Protein AF-A0AAN1M2Q8-F1 (afdb_monomer_lite)

Radius of gyration: 20.22 Å; chains: 1; bounding box: 36×39×53 Å

Structure (mmCIF, N/CA/C/O backbone):
data_AF-A0AAN1M2Q8-F1
#
_entry.id   AF-A0AAN1M2Q8-F1
#
loop_
_atom_site.group_PDB
_atom_site.id
_atom_site.type_symbol
_atom_site.label_atom_id
_atom_site.label_alt_id
_atom_site.label_comp_id
_atom_site.label_asym_id
_atom_site.label_entity_id
_atom_site.label_seq_id
_atom_site.pdbx_PDB_ins_code
_atom_site.Cartn_x
_atom_site.Cartn_y
_atom_site.Cartn_z
_atom_site.occupancy
_atom_site.B_iso_or_equiv
_atom_site.auth_seq_id
_atom_site.auth_comp_id
_atom_site.auth_asym_id
_atom_site.auth_atom_id
_atom_site.pdbx_PDB_model_num
ATOM 1 N N . MET A 1 1 ? 2.501 11.506 5.330 1.00 43.34 1 MET A N 1
ATOM 2 C CA . MET A 1 1 ? 1.040 11.665 5.146 1.00 43.34 1 MET A CA 1
ATOM 3 C C . MET A 1 1 ? 0.440 12.041 6.488 1.00 43.34 1 MET A C 1
ATOM 5 O O . MET A 1 1 ? 0.741 11.361 7.453 1.00 43.34 1 MET A O 1
ATOM 9 N N . ILE A 1 2 ? -0.385 13.086 6.556 1.00 47.72 2 ILE A N 1
ATOM 10 C CA . ILE A 1 2 ? -0.948 13.611 7.818 1.00 47.72 2 ILE A CA 1
ATOM 11 C C . ILE A 1 2 ? -2.004 12.663 8.433 1.00 47.72 2 ILE A C 1
ATOM 13 O O . ILE A 1 2 ? -2.192 12.658 9.643 1.00 47.72 2 ILE A O 1
ATOM 17 N N . ALA A 1 3 ? -2.661 11.817 7.630 1.00 55.00 3 ALA A N 1
ATOM 18 C CA . ALA A 1 3 ? -3.744 10.943 8.097 1.00 55.00 3 ALA A CA 1
ATOM 19 C C . ALA A 1 3 ? -3.296 9.841 9.085 1.00 55.00 3 ALA A C 1
ATOM 21 O O . ALA A 1 3 ? -4.003 9.579 10.060 1.00 55.00 3 ALA A O 1
ATOM 22 N N . PHE A 1 4 ? -2.119 9.232 8.882 1.00 61.66 4 PHE A N 1
ATOM 23 C CA . PHE A 1 4 ? -1.638 8.122 9.720 1.00 61.66 4 PHE A CA 1
ATOM 24 C C . PHE A 1 4 ? -1.449 8.543 11.186 1.00 61.66 4 PHE A C 1
ATOM 26 O O . PHE A 1 4 ? -1.946 7.867 12.090 1.00 61.66 4 PHE A O 1
ATOM 33 N N . ASP A 1 5 ? -0.826 9.701 11.424 1.00 71.12 5 ASP A N 1
ATOM 34 C CA . ASP A 1 5 ? -0.532 10.184 12.780 1.00 71.12 5 ASP A CA 1
ATOM 35 C C . ASP A 1 5 ? -1.793 10.608 13.545 1.00 71.12 5 ASP A C 1
ATOM 37 O O . ASP A 1 5 ? -1.876 10.429 14.758 1.00 71.12 5 ASP A O 1
ATOM 41 N N . GLN A 1 6 ? -2.805 11.124 12.841 1.00 82.00 6 GLN A N 1
ATOM 42 C CA . GLN A 1 6 ? -4.056 11.587 13.456 1.00 82.00 6 GLN A CA 1
ATOM 43 C C . GLN A 1 6 ? -5.042 10.453 13.760 1.00 82.00 6 GLN A C 1
ATOM 45 O O . GLN A 1 6 ? -5.951 10.623 14.572 1.00 82.00 6 GLN A O 1
ATOM 50 N N . THR A 1 7 ? -4.861 9.275 13.159 1.00 88.00 7 THR A N 1
ATOM 51 C CA . THR A 1 7 ? -5.780 8.146 13.376 1.00 88.00 7 THR A CA 1
ATOM 52 C C . THR A 1 7 ? -5.701 7.636 14.813 1.00 88.00 7 THR A C 1
ATOM 54 O O . THR A 1 7 ? -6.723 7.355 15.432 1.00 88.00 7 THR A O 1
ATOM 57 N N . LYS A 1 8 ? -4.493 7.585 15.387 1.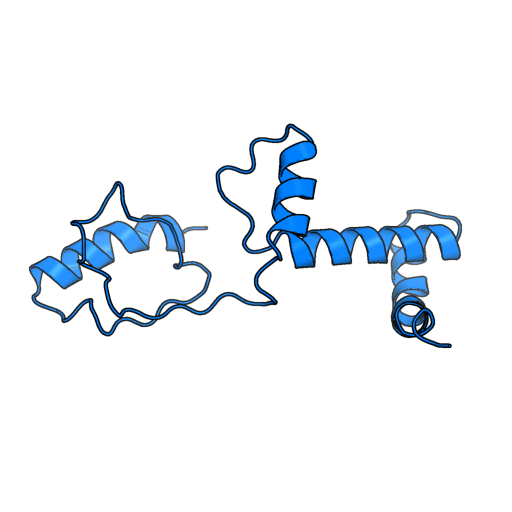00 87.81 8 LYS A N 1
ATOM 58 C CA . LYS A 1 8 ? -4.265 7.108 16.758 1.00 87.81 8 LYS A CA 1
ATOM 59 C C . LYS A 1 8 ? -5.042 7.915 17.816 1.00 87.81 8 LYS A C 1
ATOM 61 O O . LYS A 1 8 ? -5.806 7.302 18.565 1.00 87.81 8 LYS A O 1
ATOM 66 N N . PRO A 1 9 ? -4.898 9.256 17.915 1.00 90.38 9 PRO A N 1
ATOM 67 C CA . PRO A 1 9 ? -5.646 10.036 18.900 1.00 90.38 9 PRO A CA 1
ATOM 68 C C . PRO A 1 9 ? -7.158 9.995 18.651 1.00 90.38 9 PRO A C 1
ATOM 70 O O . PRO A 1 9 ? -7.922 9.985 19.614 1.00 90.38 9 PRO A O 1
ATOM 73 N N . LEU A 1 10 ? -7.600 9.898 17.392 1.00 91.12 10 LEU A N 1
ATOM 74 C CA . LEU A 1 10 ? -9.020 9.778 17.064 1.00 91.12 10 LEU A CA 1
ATOM 75 C C . LEU A 1 10 ? -9.625 8.466 17.585 1.00 91.12 10 LEU A C 1
ATOM 77 O O . LEU A 1 10 ? -10.691 8.489 18.194 1.00 91.12 10 LEU A O 1
ATOM 81 N N . LEU A 1 11 ? -8.935 7.335 17.409 1.00 92.56 11 LEU A N 1
ATOM 82 C CA . LEU A 1 11 ? -9.401 6.037 17.912 1.00 92.56 11 LEU A CA 1
ATOM 83 C C . LEU A 1 11 ? -9.478 6.010 19.442 1.00 92.56 11 LEU A C 1
ATOM 85 O O . LEU A 1 11 ? -10.444 5.486 19.996 1.00 92.56 11 LEU A O 1
ATOM 89 N N . LYS A 1 12 ? -8.514 6.638 20.126 1.00 91.44 12 LYS A N 1
ATOM 90 C CA . LYS A 1 12 ? -8.556 6.807 21.588 1.00 91.44 12 LYS A CA 1
ATOM 91 C C . LYS A 1 12 ? -9.750 7.664 22.016 1.00 91.44 12 LYS A C 1
ATOM 93 O O . LYS A 1 12 ? -10.467 7.285 22.938 1.00 91.44 12 LYS A O 1
ATOM 98 N N . ALA A 1 13 ? -10.016 8.766 21.313 1.00 93.69 13 ALA A N 1
ATOM 99 C CA . ALA A 1 13 ? -11.171 9.620 21.585 1.00 93.69 13 ALA A CA 1
ATOM 100 C C . ALA A 1 13 ? -12.506 8.893 21.354 1.00 93.69 13 ALA A C 1
ATOM 102 O O . ALA A 1 13 ? -13.415 9.019 22.170 1.00 93.69 13 ALA A O 1
ATOM 103 N N . PHE A 1 14 ? -12.620 8.092 20.290 1.00 94.31 14 PHE A N 1
ATOM 104 C CA . PHE A 1 14 ? -13.797 7.257 20.034 1.00 94.31 14 PHE A CA 1
ATOM 105 C C . PHE A 1 14 ? -14.036 6.244 21.151 1.00 94.31 14 PHE A C 1
ATOM 107 O O . PHE A 1 14 ? -15.158 6.151 21.649 1.00 94.31 14 PHE A O 1
ATOM 114 N N . ALA A 1 15 ? -12.984 5.554 21.595 1.00 91.69 15 ALA A N 1
ATOM 115 C CA . ALA A 1 15 ? -13.072 4.628 22.717 1.00 91.69 15 ALA A CA 1
ATOM 116 C C . ALA A 1 15 ? -13.521 5.340 24.007 1.00 91.69 15 ALA A C 1
ATOM 118 O O . ALA A 1 15 ? -14.455 4.891 24.667 1.00 91.69 15 ALA A O 1
ATOM 119 N N . SER A 1 16 ? -12.924 6.494 24.334 1.00 93.56 16 SER A N 1
ATOM 120 C CA . SER A 1 16 ? -13.311 7.296 25.507 1.00 93.56 16 SER A CA 1
ATOM 121 C C . SER A 1 16 ? -14.740 7.842 25.427 1.00 93.56 16 SER A C 1
ATOM 123 O O . SER A 1 16 ? -15.394 7.996 26.455 1.00 93.56 16 SER A O 1
ATOM 125 N N . ALA A 1 17 ? -15.238 8.121 24.221 1.00 95.38 17 ALA A N 1
ATOM 126 C CA . ALA A 1 17 ? -16.604 8.578 23.983 1.00 95.38 17 ALA A CA 1
ATOM 127 C C . ALA A 1 17 ? -17.640 7.436 23.947 1.00 95.38 17 ALA A C 1
ATOM 129 O O . ALA A 1 17 ? -18.826 7.702 23.764 1.00 95.38 17 ALA A O 1
ATOM 130 N N . GLY A 1 18 ? -17.218 6.174 24.104 1.00 92.19 18 GLY A N 1
ATOM 131 C CA . GLY A 1 18 ? -18.109 5.011 24.069 1.00 92.19 18 GLY A CA 1
ATOM 132 C C . GLY A 1 18 ? -18.619 4.647 22.670 1.00 92.19 18 GLY A C 1
ATOM 133 O O . GLY A 1 18 ? -19.639 3.971 22.546 1.00 92.19 18 GLY A O 1
ATOM 134 N N . VAL A 1 19 ? -17.937 5.095 21.612 1.00 95.06 19 VAL A N 1
ATOM 135 C CA . VAL A 1 19 ? -18.237 4.673 20.238 1.00 95.06 19 VAL A CA 1
ATOM 136 C C . VAL A 1 19 ? -17.904 3.189 20.089 1.00 95.06 19 VAL A C 1
ATOM 138 O O . VAL A 1 19 ? -16.853 2.733 20.533 1.00 95.06 19 VAL A O 1
ATOM 141 N N . ASP A 1 20 ? -18.779 2.436 19.421 1.00 93.94 20 ASP A N 1
ATOM 142 C CA . ASP A 1 20 ? -18.535 1.032 19.079 1.00 93.94 20 ASP A CA 1
ATOM 143 C C . ASP A 1 20 ? -17.430 0.920 18.013 1.00 93.94 20 ASP A C 1
ATOM 145 O O . ASP A 1 20 ? -17.677 0.924 16.802 1.00 93.94 20 ASP A O 1
ATOM 149 N N . THR A 1 21 ? -16.184 0.823 18.475 1.00 94.12 21 THR A N 1
ATOM 150 C CA . THR A 1 21 ? -14.990 0.719 17.629 1.00 94.12 21 THR A CA 1
ATOM 151 C C . THR A 1 21 ? -14.897 -0.606 16.871 1.00 94.12 21 THR A C 1
ATOM 153 O O . THR A 1 21 ? -13.997 -0.765 16.052 1.00 94.12 21 THR A O 1
ATOM 156 N N . LYS A 1 22 ? -15.823 -1.553 17.077 1.00 92.69 22 LYS A N 1
ATOM 157 C CA . LYS A 1 22 ? -15.888 -2.817 16.325 1.00 92.69 22 LYS A CA 1
ATOM 158 C C . LYS A 1 22 ? -16.596 -2.681 14.975 1.00 92.69 22 LYS A C 1
ATOM 160 O O . LYS A 1 22 ? -16.616 -3.625 14.190 1.00 92.69 22 LYS A O 1
ATOM 165 N N . LYS A 1 23 ? -17.188 -1.515 14.693 1.00 93.75 23 LYS A N 1
ATOM 166 C CA . LYS A 1 23 ? -17.950 -1.229 13.463 1.00 93.75 23 LYS A CA 1
ATOM 167 C C . LYS A 1 23 ? -17.337 -0.117 12.611 1.00 93.75 23 LYS A C 1
ATOM 169 O O . LYS A 1 23 ? -18.034 0.478 11.789 1.00 93.75 23 LYS A O 1
ATOM 174 N N . LEU A 1 24 ? -16.055 0.189 12.806 1.00 94.56 24 LEU A N 1
ATOM 175 C CA . LEU A 1 24 ? -15.384 1.221 12.022 1.00 94.56 24 LEU A CA 1
ATOM 176 C C . LEU A 1 24 ? -15.014 0.696 10.633 1.00 94.56 24 LEU A C 1
ATOM 178 O O . LEU A 1 24 ? -14.721 -0.488 10.447 1.00 94.56 24 LEU A O 1
ATOM 182 N N . TYR A 1 25 ? -15.014 1.617 9.672 1.00 93.12 25 TYR A N 1
ATOM 183 C CA . TYR A 1 25 ? -14.544 1.392 8.312 1.00 93.12 25 TYR A CA 1
ATOM 184 C C . TYR A 1 25 ? -13.356 2.310 8.038 1.00 93.12 25 TYR A C 1
ATOM 186 O O . TYR A 1 25 ? -13.467 3.530 8.147 1.00 93.12 25 TYR A O 1
ATOM 194 N N . PHE A 1 26 ? -12.230 1.709 7.677 1.00 91.69 26 PHE A N 1
ATOM 195 C CA . PHE A 1 26 ? -10.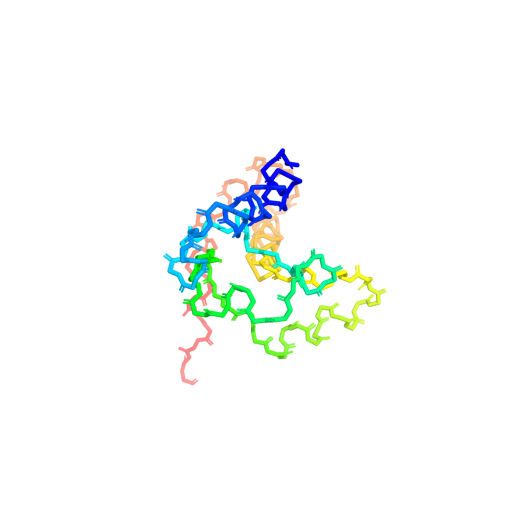983 2.385 7.360 1.00 91.69 26 PHE A CA 1
ATOM 196 C C . PHE A 1 26 ? -10.746 2.414 5.849 1.00 91.69 26 PHE A C 1
ATOM 198 O O . PHE A 1 26 ? -11.048 1.458 5.126 1.00 91.69 26 PHE A O 1
ATOM 205 N N . VAL A 1 27 ? -10.156 3.508 5.380 1.00 89.31 27 VAL A N 1
ATOM 206 C CA . VAL A 1 27 ? -9.478 3.528 4.080 1.00 89.31 27 VAL A CA 1
ATOM 207 C C . VAL A 1 27 ? -8.036 3.043 4.253 1.00 89.31 27 VAL A C 1
ATOM 209 O O . VAL A 1 27 ? -7.533 2.972 5.376 1.00 89.31 27 VAL A O 1
ATOM 212 N N . ASP A 1 28 ? -7.379 2.699 3.153 1.00 85.38 28 ASP A N 1
ATOM 213 C CA . ASP A 1 28 ? -6.017 2.143 3.112 1.00 85.38 28 ASP A CA 1
ATOM 214 C C . ASP A 1 28 ? -4.978 2.978 3.879 1.00 85.38 28 ASP A C 1
ATOM 216 O O . ASP A 1 28 ? -4.135 2.447 4.602 1.00 85.38 28 ASP A O 1
ATOM 220 N N . GLY A 1 29 ? -5.092 4.304 3.815 1.00 82.25 29 GLY A N 1
ATOM 221 C CA . GLY A 1 29 ? -4.265 5.250 4.563 1.00 82.25 29 GLY A CA 1
ATOM 222 C C . GLY A 1 29 ? -4.450 5.210 6.085 1.00 82.25 29 GLY A C 1
ATOM 223 O O . GLY A 1 29 ? -3.759 5.932 6.799 1.00 82.25 29 GLY A O 1
ATOM 224 N N . ASN A 1 30 ? -5.385 4.407 6.593 1.00 86.94 30 ASN A N 1
ATOM 225 C CA . ASN A 1 30 ? -5.660 4.218 8.016 1.00 86.94 30 ASN A CA 1
ATOM 226 C C . ASN A 1 30 ? -5.579 2.741 8.434 1.00 86.94 30 ASN A C 1
ATOM 228 O O . ASN A 1 30 ? -5.779 2.423 9.603 1.00 86.94 30 ASN A O 1
ATOM 232 N N . THR A 1 31 ? -5.295 1.822 7.507 1.00 85.75 31 THR A N 1
ATOM 233 C CA . THR A 1 31 ? -5.023 0.423 7.846 1.00 85.75 31 THR A CA 1
ATOM 234 C C . THR A 1 31 ? -3.550 0.291 8.214 1.00 85.75 31 THR A C 1
ATOM 236 O O . THR A 1 31 ? -2.682 0.177 7.353 1.00 85.75 31 THR A O 1
ATOM 239 N N . SER A 1 32 ? -3.256 0.370 9.508 1.00 83.44 32 SER A N 1
ATOM 240 C CA . SER A 1 32 ? -1.918 0.173 10.072 1.00 83.44 32 SER A CA 1
ATOM 241 C C . SER A 1 32 ? -1.949 -0.835 11.204 1.00 83.44 32 SER A C 1
ATOM 243 O O . SER A 1 32 ? -3.005 -1.130 11.763 1.00 83.44 32 SER A O 1
ATOM 245 N N . ASP A 1 33 ? -0.769 -1.324 11.567 1.00 84.06 33 ASP A N 1
ATOM 246 C CA . ASP A 1 33 ? -0.606 -2.032 12.825 1.00 84.06 33 ASP A CA 1
ATOM 247 C C . ASP A 1 33 ? -0.695 -1.037 13.995 1.00 84.06 33 ASP A C 1
ATOM 249 O O . ASP A 1 33 ? 0.132 -0.134 14.138 1.00 84.06 33 ASP A O 1
ATOM 253 N N . TYR A 1 34 ? -1.738 -1.193 14.810 1.00 87.50 34 TYR A N 1
ATOM 254 C CA . TYR A 1 34 ? -1.981 -0.405 16.019 1.00 87.50 34 TYR A CA 1
ATOM 255 C C . TYR A 1 34 ? -1.745 -1.203 17.309 1.00 87.50 34 TYR A C 1
ATOM 257 O O . TYR A 1 34 ? -2.040 -0.700 18.394 1.00 87.50 34 TYR A O 1
ATOM 265 N N . SER A 1 35 ? -1.235 -2.434 17.215 1.00 86.06 35 SER A N 1
ATOM 266 C CA . SER A 1 35 ? -1.104 -3.357 18.351 1.00 86.06 35 SER A CA 1
ATOM 267 C C . SER A 1 35 ? -0.227 -2.824 19.489 1.00 86.06 35 SER A C 1
ATOM 269 O O . SER A 1 35 ? -0.462 -3.157 20.646 1.00 86.06 35 SER A O 1
ATOM 271 N N . SER A 1 36 ? 0.743 -1.954 19.191 1.00 87.06 36 SER A N 1
ATOM 272 C CA . SER A 1 36 ? 1.597 -1.312 20.198 1.00 87.06 36 SER A CA 1
ATOM 273 C C . SER A 1 36 ? 0.990 -0.055 20.837 1.00 87.06 36 SER A C 1
ATOM 275 O O . SER A 1 36 ? 1.608 0.536 21.717 1.00 87.06 36 SER A O 1
ATOM 277 N N . GLU A 1 37 ? -0.171 0.408 20.368 1.00 87.00 37 GLU A N 1
ATOM 278 C CA . GLU A 1 37 ? -0.715 1.744 20.675 1.00 87.00 37 GLU A CA 1
ATOM 279 C C . GLU A 1 37 ? -2.125 1.722 21.272 1.00 87.00 37 GLU A C 1
ATOM 281 O O . GLU A 1 37 ? -2.546 2.707 21.893 1.00 87.00 37 GLU A O 1
ATOM 286 N N . LEU A 1 38 ? -2.868 0.641 21.025 1.00 89.62 38 LEU A N 1
ATOM 287 C CA . LEU A 1 38 ? -4.269 0.460 21.387 1.00 89.62 38 LEU A CA 1
ATOM 288 C C . LEU A 1 38 ? -4.451 -0.835 22.176 1.00 89.62 38 LEU A C 1
ATOM 290 O O . LEU A 1 38 ? -3.728 -1.808 21.964 1.00 89.62 38 LEU A O 1
ATOM 294 N N . ASP A 1 39 ? -5.461 -0.856 23.043 1.00 91.12 39 ASP A N 1
ATOM 295 C CA . ASP A 1 39 ? -5.800 -2.046 23.817 1.00 91.12 39 ASP A CA 1
ATOM 296 C C . ASP A 1 39 ? -6.168 -3.225 22.903 1.00 91.12 39 ASP A C 1
ATOM 298 O O . ASP A 1 39 ? -6.837 -3.073 21.871 1.00 91.12 39 ASP A O 1
ATOM 302 N N . ALA A 1 40 ? -5.751 -4.427 23.303 1.00 91.94 40 ALA A N 1
ATOM 303 C CA . ALA A 1 40 ? -6.044 -5.648 22.566 1.00 91.94 40 ALA A CA 1
ATOM 304 C C . ALA A 1 40 ? -7.562 -5.828 22.387 1.00 91.94 40 ALA A C 1
ATOM 306 O O . ALA A 1 40 ? -8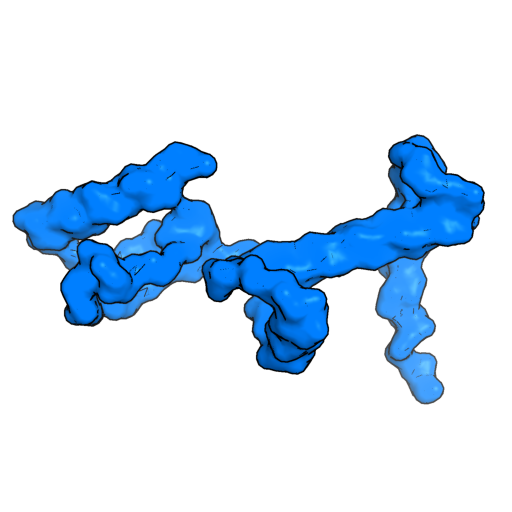.340 -5.727 23.333 1.00 91.94 40 ALA A O 1
ATOM 307 N N . GLY A 1 41 ? -7.987 -6.100 21.152 1.00 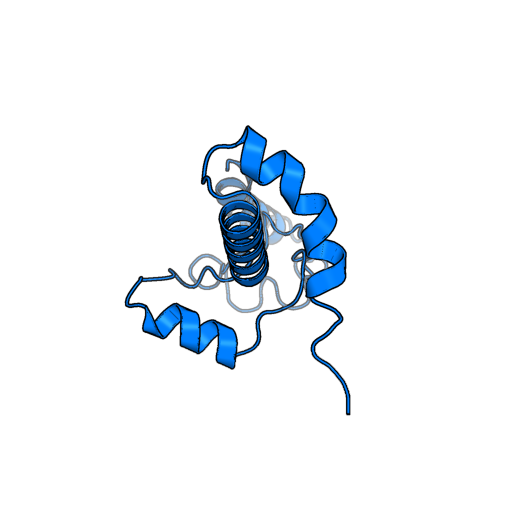91.06 41 GLY A N 1
ATOM 308 C CA . GLY A 1 41 ? -9.399 -6.291 20.810 1.00 91.06 41 GLY A CA 1
ATOM 309 C C . GLY A 1 41 ? -10.204 -5.003 20.598 1.00 91.06 41 GLY A C 1
ATOM 310 O O . GLY A 1 41 ? -11.355 -5.095 20.169 1.00 91.06 41 GLY A O 1
ATOM 311 N N . LEU A 1 42 ? -9.625 -3.811 20.806 1.00 93.00 42 LEU A N 1
ATOM 312 C CA . LEU A 1 42 ? -10.336 -2.538 20.616 1.00 93.00 42 LEU A CA 1
ATOM 313 C C . LEU A 1 42 ? -10.893 -2.382 19.192 1.00 93.00 42 LEU A C 1
ATOM 315 O O . LEU A 1 42 ? -12.006 -1.898 19.008 1.00 93.00 42 LEU A O 1
ATOM 319 N N . LEU A 1 43 ? -10.136 -2.808 18.179 1.00 93.69 43 LEU A N 1
ATOM 320 C CA . LEU A 1 43 ? -10.531 -2.717 16.767 1.00 93.69 43 LEU A CA 1
ATOM 321 C C . LEU A 1 43 ? -11.081 -4.032 16.199 1.00 93.69 43 LEU A C 1
ATOM 323 O O . LEU A 1 43 ? -11.304 -4.136 14.994 1.00 93.69 43 LEU A O 1
ATOM 327 N N . GLU A 1 44 ? -11.287 -5.051 17.033 1.00 94.06 44 GLU A N 1
ATOM 328 C CA . GLU A 1 44 ? -11.791 -6.346 16.578 1.00 94.06 44 GLU A CA 1
ATOM 329 C C . GLU A 1 44 ? -13.141 -6.182 15.863 1.00 94.06 44 GLU A C 1
ATOM 331 O O . GLU A 1 44 ? -14.078 -5.618 16.415 1.00 94.06 44 GLU A O 1
ATOM 336 N N . GLY A 1 45 ? -13.250 -6.678 14.629 1.00 93.44 45 GLY A N 1
ATOM 337 C CA . GLY A 1 45 ? -14.468 -6.567 13.816 1.00 93.44 45 GLY A CA 1
ATOM 338 C C . GLY A 1 45 ? -14.497 -5.367 12.867 1.00 93.44 45 GLY A C 1
ATOM 339 O O . GLY A 1 45 ? -15.207 -5.436 11.858 1.00 93.44 45 GLY A O 1
ATOM 340 N N . SER A 1 46 ? -13.668 -4.344 13.106 1.00 94.81 46 SER A N 1
ATOM 341 C CA . SER A 1 46 ? -13.504 -3.237 12.163 1.00 94.81 46 SER A CA 1
ATOM 342 C C . SER A 1 46 ? -13.040 -3.723 10.796 1.00 94.81 46 SER A C 1
ATOM 344 O O . SER A 1 46 ? -12.365 -4.747 10.658 1.00 94.81 46 SER A O 1
ATOM 346 N N . LYS A 1 47 ? -13.415 -2.972 9.763 1.00 93.56 47 LYS A N 1
ATOM 347 C CA . LYS A 1 47 ? -13.114 -3.289 8.369 1.00 93.56 47 LYS A CA 1
ATOM 348 C C . LYS A 1 47 ? -12.231 -2.215 7.768 1.00 93.56 47 LYS A C 1
ATOM 350 O O . LYS A 1 47 ? -12.341 -1.045 8.109 1.00 93.56 47 LYS A O 1
ATOM 355 N N . GLY A 1 48 ? -11.369 -2.620 6.853 1.00 90.12 48 GLY A N 1
ATOM 356 C CA . GLY A 1 48 ? -10.521 -1.723 6.088 1.00 90.12 48 GLY A CA 1
ATOM 357 C C . GLY A 1 48 ? -10.521 -2.132 4.629 1.00 90.12 48 GLY A C 1
ATOM 358 O O . GLY A 1 48 ? -10.828 -3.279 4.299 1.00 90.12 48 GLY A O 1
ATOM 359 N N . THR A 1 49 ? -10.181 -1.190 3.765 1.00 89.19 49 THR A N 1
ATOM 360 C CA . THR A 1 49 ? -9.908 -1.463 2.355 1.00 89.19 49 THR A CA 1
ATOM 361 C C . THR A 1 49 ? -8.427 -1.256 2.101 1.00 89.19 49 THR A C 1
ATOM 363 O O . THR A 1 49 ? -7.851 -0.300 2.600 1.00 89.19 49 THR A O 1
ATOM 366 N N . ILE A 1 50 ? -7.815 -2.166 1.349 1.00 84.50 50 ILE A N 1
ATOM 367 C CA . ILE A 1 50 ? -6.462 -2.027 0.812 1.00 84.50 50 ILE A CA 1
ATOM 368 C C . ILE A 1 50 ? -6.607 -2.224 -0.698 1.00 84.50 50 ILE A C 1
ATOM 370 O O . ILE A 1 50 ? -7.253 -3.196 -1.106 1.00 84.50 50 ILE A O 1
ATOM 374 N N . PRO A 1 51 ? -6.114 -1.299 -1.537 1.00 82.56 51 PRO A N 1
ATOM 375 C CA . PRO A 1 51 ? -6.186 -1.464 -2.978 1.00 82.56 51 PRO A CA 1
ATOM 376 C C . PRO A 1 51 ? -5.292 -2.619 -3.425 1.00 82.56 51 PRO A C 1
ATOM 378 O O . PRO A 1 51 ? -4.230 -2.849 -2.856 1.00 82.56 51 PRO A O 1
ATOM 381 N N . GLY A 1 52 ? -5.707 -3.289 -4.497 1.00 79.50 52 GLY A N 1
ATOM 382 C CA . GLY A 1 52 ? -4.899 -4.326 -5.123 1.00 79.50 52 GLY A CA 1
ATOM 383 C C . GLY A 1 52 ? -5.144 -5.725 -4.575 1.00 79.50 52 GLY A C 1
ATOM 384 O O . GLY A 1 52 ? -6.188 -6.017 -3.988 1.00 79.50 52 GLY A O 1
ATOM 385 N N . VAL A 1 53 ? -4.204 -6.620 -4.864 1.00 78.56 53 VAL A N 1
ATOM 386 C CA . VAL A 1 53 ? -4.273 -8.020 -4.431 1.00 78.56 53 VAL A CA 1
ATOM 387 C C . VAL A 1 53 ? -3.428 -8.200 -3.182 1.00 78.56 53 VAL A C 1
ATOM 389 O O . VAL A 1 53 ? -2.324 -7.669 -3.099 1.00 78.56 53 VAL A O 1
ATOM 392 N N . ASN A 1 54 ? -3.904 -9.000 -2.225 1.00 80.62 54 ASN A N 1
ATOM 393 C CA . ASN A 1 54 ? -3.025 -9.410 -1.135 1.00 80.62 54 ASN A CA 1
ATOM 394 C C . ASN A 1 54 ? -1.834 -10.172 -1.735 1.00 80.62 54 ASN A C 1
ATOM 396 O O . ASN A 1 54 ? -2.054 -11.148 -2.465 1.00 80.62 54 ASN A O 1
ATOM 400 N N . PRO A 1 55 ? -0.590 -9.743 -1.461 1.00 82.19 55 PRO A N 1
ATOM 401 C CA . PRO A 1 55 ? 0.577 -10.429 -1.981 1.00 82.19 55 PRO A CA 1
ATOM 402 C C . PRO A 1 55 ? 0.607 -11.863 -1.453 1.00 82.19 55 PRO A C 1
ATOM 404 O O . PRO A 1 55 ? 0.281 -12.116 -0.294 1.00 82.19 55 PRO A O 1
ATOM 407 N N . SER A 1 56 ? 1.005 -12.809 -2.303 1.00 86.94 56 SER A N 1
ATOM 408 C CA . SER A 1 56 ? 1.213 -14.185 -1.857 1.00 86.94 56 SER A CA 1
ATOM 409 C C . SER A 1 56 ? 2.410 -14.270 -0.910 1.00 86.94 56 SER A C 1
ATOM 411 O O . SER A 1 56 ? 3.380 -13.522 -1.059 1.00 86.94 56 SER A O 1
ATOM 413 N N . ASP A 1 57 ? 2.391 -15.239 0.006 1.00 88.88 57 ASP A N 1
ATOM 414 C CA . ASP A 1 57 ? 3.514 -15.497 0.918 1.00 88.88 57 ASP A CA 1
ATOM 415 C C . ASP A 1 57 ? 4.834 -15.697 0.162 1.00 88.88 57 ASP A C 1
ATOM 417 O O . ASP A 1 57 ? 5.888 -15.241 0.597 1.00 88.88 57 ASP A O 1
ATOM 421 N N . ASP A 1 58 ? 4.789 -16.342 -1.006 1.00 91.88 58 ASP A N 1
ATOM 422 C CA . ASP A 1 58 ? 5.966 -16.546 -1.852 1.00 91.88 58 ASP A CA 1
ATOM 423 C C . ASP A 1 58 ? 6.519 -15.231 -2.411 1.00 91.88 58 ASP A C 1
ATOM 425 O O . ASP A 1 58 ? 7.736 -15.063 -2.524 1.00 91.88 58 ASP A O 1
ATOM 429 N N . PHE A 1 59 ? 5.651 -14.277 -2.756 1.00 89.50 59 PHE A N 1
ATOM 430 C CA . PHE A 1 59 ? 6.085 -12.949 -3.176 1.00 89.50 59 PHE A CA 1
ATOM 431 C C . PHE A 1 59 ? 6.700 -12.171 -2.008 1.00 89.50 59 PHE A C 1
ATOM 433 O O . PHE A 1 59 ? 7.773 -11.591 -2.173 1.00 89.50 59 PHE A O 1
ATOM 440 N N . VAL A 1 60 ? 6.077 -12.219 -0.826 1.00 87.88 60 VAL A N 1
ATOM 441 C CA . VAL A 1 60 ? 6.608 -11.580 0.389 1.00 87.88 60 VAL A CA 1
ATOM 442 C C . VAL A 1 60 ? 7.988 -12.140 0.737 1.00 87.88 60 VAL A C 1
ATOM 444 O O . VAL A 1 60 ? 8.938 -11.369 0.849 1.00 87.88 60 VAL A O 1
ATOM 447 N N . LYS A 1 61 ? 8.158 -13.468 0.755 1.00 90.25 61 LYS A N 1
ATOM 448 C CA . LYS A 1 61 ? 9.464 -14.114 0.986 1.00 90.25 61 LYS A CA 1
ATOM 449 C C . LYS A 1 61 ? 10.525 -13.676 -0.022 1.00 90.25 61 LYS A C 1
ATOM 451 O O . LYS A 1 61 ? 11.685 -13.470 0.333 1.00 90.25 61 LYS A O 1
ATOM 456 N N . ARG A 1 62 ? 10.153 -13.525 -1.298 1.00 90.81 62 ARG A N 1
ATOM 457 C CA . ARG A 1 62 ? 11.073 -13.016 -2.328 1.00 90.81 62 ARG A CA 1
ATOM 458 C C . ARG A 1 62 ? 11.482 -11.570 -2.055 1.00 90.81 62 ARG A C 1
ATOM 460 O O . ARG A 1 62 ? 12.654 -11.254 -2.245 1.00 90.81 62 ARG A O 1
ATOM 467 N N . LEU A 1 63 ? 10.571 -10.711 -1.600 1.00 88.00 63 LEU A N 1
ATOM 468 C CA . LEU A 1 63 ? 10.915 -9.342 -1.205 1.00 88.00 63 LEU A CA 1
ATOM 469 C C . LEU A 1 63 ? 11.852 -9.327 0.008 1.00 88.00 63 LEU A C 1
ATOM 471 O O . LEU A 1 63 ? 12.876 -8.648 -0.024 1.00 88.00 63 LEU A O 1
ATOM 475 N N . GLU A 1 64 ? 11.556 -10.117 1.037 1.00 88.56 64 GLU A N 1
ATOM 476 C CA . GLU A 1 64 ? 12.381 -10.232 2.248 1.00 88.56 64 GLU A CA 1
ATOM 477 C C . GLU A 1 64 ? 13.794 -10.751 1.940 1.00 88.56 64 GLU A C 1
ATOM 479 O O . GLU A 1 64 ? 14.776 -10.289 2.521 1.00 88.56 64 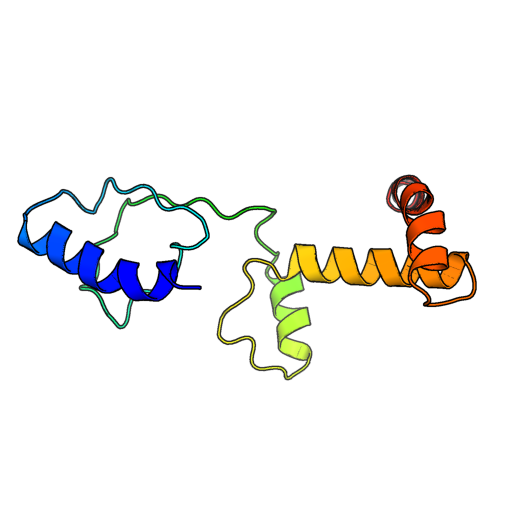GLU A O 1
ATOM 484 N N . SER A 1 65 ? 13.933 -11.645 0.952 1.00 90.62 65 SER A N 1
ATOM 485 C CA . SER A 1 65 ? 15.235 -12.179 0.525 1.00 90.62 65 SER A CA 1
ATOM 486 C C . SER A 1 65 ? 16.199 -11.137 -0.059 1.00 90.62 65 SER A C 1
ATOM 488 O O . SER A 1 65 ? 17.386 -11.421 -0.211 1.00 90.62 65 SER A O 1
ATOM 490 N N . THR A 1 66 ? 15.722 -9.926 -0.368 1.00 87.50 66 THR A N 1
ATOM 491 C CA . THR A 1 66 ? 16.578 -8.827 -0.847 1.00 87.50 66 THR A CA 1
ATOM 492 C C . THR A 1 66 ? 17.488 -8.254 0.244 1.00 87.50 66 THR A C 1
ATOM 494 O O . THR A 1 66 ? 18.420 -7.518 -0.073 1.00 87.50 66 THR A O 1
ATOM 497 N N . GLY A 1 67 ? 17.229 -8.575 1.519 1.00 83.75 67 GLY A N 1
ATOM 498 C CA . GLY A 1 67 ? 17.955 -8.029 2.670 1.00 83.75 67 GLY A CA 1
ATOM 499 C C . GLY A 1 67 ? 17.545 -6.602 3.048 1.00 83.75 67 GLY A C 1
ATOM 500 O O . GLY A 1 67 ? 18.139 -6.015 3.950 1.00 83.75 67 GLY A O 1
ATOM 501 N N . VAL A 1 68 ? 16.534 -6.038 2.379 1.00 84.88 68 VAL A N 1
ATOM 502 C CA . VAL A 1 68 ? 15.932 -4.755 2.749 1.00 84.88 68 VAL A CA 1
ATOM 503 C C . VAL A 1 68 ? 14.968 -4.972 3.912 1.00 84.88 68 VAL A C 1
ATOM 505 O O . VAL A 1 68 ? 14.082 -5.821 3.838 1.00 84.88 68 VAL A O 1
ATOM 508 N N . ASP A 1 69 ? 15.106 -4.171 4.968 1.00 84.31 69 ASP A N 1
ATOM 509 C CA . ASP A 1 69 ? 14.103 -4.102 6.030 1.00 84.31 69 ASP A CA 1
ATOM 510 C C . ASP A 1 69 ? 12.818 -3.469 5.480 1.00 84.31 69 ASP A C 1
ATOM 512 O O . ASP A 1 69 ? 12.741 -2.258 5.248 1.00 84.31 69 ASP A O 1
ATOM 516 N N . LEU A 1 70 ? 11.811 -4.311 5.256 1.00 79.00 70 LEU A N 1
ATOM 517 C CA . LEU A 1 70 ? 10.516 -3.900 4.726 1.00 79.00 70 LEU A CA 1
ATOM 518 C C . LEU A 1 70 ? 9.653 -3.186 5.772 1.00 79.00 70 LEU A C 1
ATOM 520 O O . LEU A 1 70 ? 8.603 -2.665 5.408 1.00 79.00 70 LEU A O 1
ATOM 524 N N . LYS A 1 71 ? 10.045 -3.158 7.057 1.00 76.00 71 LYS A N 1
ATOM 525 C CA . LYS A 1 71 ? 9.267 -2.559 8.158 1.00 76.00 71 LYS A CA 1
ATOM 526 C C . LYS A 1 71 ? 7.801 -3.007 8.160 1.00 76.00 71 LYS A C 1
ATOM 528 O O . LYS A 1 71 ? 6.900 -2.191 8.346 1.00 76.00 71 LYS A O 1
ATOM 533 N N . ASN A 1 72 ? 7.558 -4.284 7.857 1.00 66.06 72 ASN A N 1
ATOM 534 C CA . ASN A 1 72 ? 6.221 -4.868 7.680 1.00 66.06 72 ASN A CA 1
ATOM 535 C C . ASN A 1 72 ? 5.331 -4.128 6.657 1.00 66.06 72 ASN A C 1
ATOM 537 O O . ASN A 1 72 ? 4.107 -4.192 6.720 1.00 66.06 72 ASN A O 1
ATOM 541 N N . THR A 1 73 ? 5.936 -3.412 5.707 1.00 72.25 73 THR A N 1
ATOM 542 C CA . THR A 1 73 ? 5.239 -2.615 4.697 1.00 72.25 73 THR A CA 1
ATOM 543 C C . THR A 1 73 ? 5.273 -3.343 3.358 1.00 72.25 73 THR A C 1
ATOM 545 O O . THR A 1 73 ? 6.207 -3.204 2.572 1.00 72.25 73 THR A O 1
ATOM 548 N N . THR A 1 74 ? 4.228 -4.122 3.085 1.00 77.38 74 THR A N 1
ATOM 549 C CA . THR A 1 74 ? 4.051 -4.845 1.811 1.00 77.38 74 THR A CA 1
ATOM 550 C C . THR A 1 74 ? 2.797 -4.422 1.047 1.00 77.38 74 THR A C 1
ATOM 552 O O . THR A 1 74 ? 2.590 -4.882 -0.073 1.00 77.38 74 THR A O 1
ATOM 555 N N . THR A 1 75 ? 2.011 -3.491 1.602 1.00 79.44 75 THR A N 1
ATOM 556 C CA . THR A 1 75 ? 0.692 -3.047 1.115 1.00 79.44 75 THR A CA 1
ATOM 557 C C . THR A 1 75 ? 0.658 -2.644 -0.360 1.00 79.44 75 THR A C 1
ATOM 559 O O . THR A 1 75 ? -0.336 -2.894 -1.020 1.00 79.44 75 THR A O 1
ATOM 562 N N . TYR A 1 76 ? 1.735 -2.048 -0.881 1.00 82.31 76 TYR A N 1
ATOM 563 C CA . TYR A 1 76 ? 1.848 -1.634 -2.291 1.00 82.31 76 TYR A CA 1
ATOM 564 C C . TYR A 1 76 ? 2.974 -2.366 -3.032 1.00 82.31 76 TYR A C 1
ATOM 566 O O . TYR A 1 76 ? 3.433 -1.924 -4.089 1.00 82.31 76 TYR A O 1
ATOM 574 N N . GLY A 1 77 ? 3.514 -3.429 -2.431 1.00 84.19 77 GLY A N 1
ATOM 575 C CA . GLY A 1 77 ? 4.725 -4.090 -2.908 1.00 84.19 77 GLY A CA 1
ATOM 576 C C . GLY A 1 77 ? 4.527 -4.755 -4.267 1.00 84.19 77 GLY A C 1
ATOM 577 O O . GLY A 1 77 ? 5.384 -4.623 -5.142 1.00 84.19 77 GLY A O 1
ATOM 578 N N . ALA A 1 78 ? 3.391 -5.429 -4.459 1.00 85.56 78 ALA A N 1
ATOM 579 C CA . ALA A 1 78 ? 3.067 -6.123 -5.702 1.00 85.56 78 ALA A CA 1
ATOM 580 C C . ALA A 1 78 ? 2.860 -5.135 -6.859 1.00 85.56 78 ALA A C 1
ATOM 582 O O . ALA A 1 78 ? 3.487 -5.264 -7.908 1.00 85.56 78 ALA A O 1
ATOM 583 N N . GLU A 1 79 ? 2.071 -4.085 -6.639 1.00 86.88 79 GLU A N 1
ATOM 584 C CA . GLU A 1 79 ? 1.778 -3.048 -7.628 1.00 86.88 79 GLU A CA 1
ATOM 585 C C . GLU A 1 79 ? 3.036 -2.256 -7.997 1.00 86.88 79 GLU A C 1
ATOM 587 O O . GLU A 1 79 ? 3.259 -1.938 -9.167 1.00 86.88 79 GLU A O 1
ATOM 592 N N . THR A 1 80 ? 3.894 -1.969 -7.010 1.00 87.88 80 THR A N 1
ATOM 593 C CA . THR A 1 80 ? 5.186 -1.313 -7.251 1.00 87.88 80 THR A CA 1
ATOM 594 C C . THR A 1 80 ? 6.095 -2.204 -8.092 1.00 87.88 80 THR A C 1
ATOM 596 O O . THR A 1 80 ? 6.700 -1.726 -9.052 1.00 87.88 80 THR A O 1
ATOM 599 N N . TYR A 1 81 ? 6.176 -3.499 -7.772 1.00 88.62 81 TYR A N 1
ATOM 600 C CA . TYR A 1 81 ? 6.954 -4.457 -8.552 1.00 88.62 81 TYR A CA 1
ATOM 601 C C . TYR A 1 81 ? 6.471 -4.508 -10.005 1.00 88.62 81 TYR A C 1
ATOM 603 O O . TYR A 1 81 ? 7.273 -4.324 -10.922 1.00 88.62 81 TYR A O 1
ATOM 611 N N . ASP A 1 82 ? 5.165 -4.659 -10.224 1.00 89.19 82 ASP A N 1
ATOM 612 C CA . ASP A 1 82 ? 4.576 -4.685 -11.563 1.00 89.19 82 ASP A CA 1
ATOM 613 C C . ASP A 1 82 ? 4.832 -3.385 -12.330 1.00 89.19 82 ASP A C 1
ATOM 615 O O . ASP A 1 82 ? 5.205 -3.428 -13.503 1.00 89.19 82 ASP A O 1
ATOM 619 N N . GLY A 1 83 ? 4.713 -2.228 -11.672 1.00 91.75 83 GLY A N 1
ATOM 620 C CA . GLY A 1 83 ? 5.010 -0.927 -12.271 1.00 91.75 83 GLY A CA 1
ATOM 621 C C . GLY A 1 83 ? 6.461 -0.807 -12.749 1.00 91.75 83 GLY A C 1
ATOM 622 O O . GLY A 1 8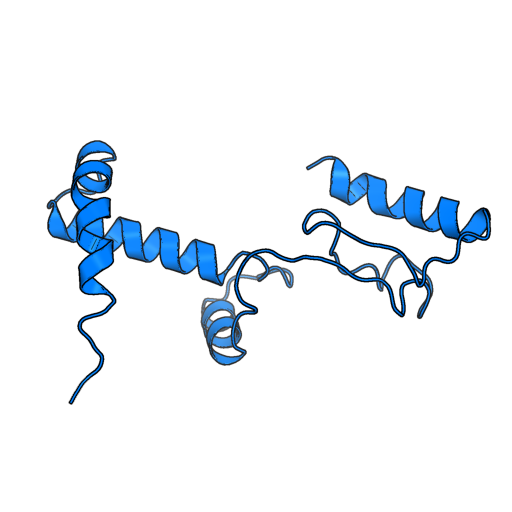3 ? 6.712 -0.370 -13.876 1.00 91.75 83 GLY A O 1
ATOM 623 N N . ILE A 1 84 ? 7.420 -1.248 -11.931 1.00 92.75 84 ILE A N 1
ATOM 624 C CA . ILE A 1 84 ? 8.847 -1.233 -12.283 1.00 92.75 84 ILE A CA 1
ATOM 625 C C . ILE A 1 84 ? 9.151 -2.220 -13.414 1.00 92.75 84 ILE A C 1
ATOM 627 O O . ILE A 1 84 ? 9.838 -1.859 -14.373 1.00 92.75 84 ILE A O 1
ATOM 631 N N . ILE A 1 85 ? 8.614 -3.442 -13.357 1.00 94.06 85 ILE A N 1
ATOM 632 C CA . ILE A 1 85 ? 8.799 -4.440 -14.420 1.00 94.06 85 ILE A CA 1
ATOM 633 C C . ILE A 1 85 ? 8.183 -3.956 -15.737 1.00 94.06 85 ILE A C 1
ATOM 635 O O . ILE A 1 85 ? 8.802 -4.090 -16.795 1.00 94.06 85 ILE A O 1
ATOM 639 N N . LEU A 1 86 ? 7.004 -3.335 -15.691 1.00 94.56 86 LEU A N 1
ATOM 640 C CA . LEU A 1 86 ? 6.345 -2.757 -16.859 1.00 94.56 86 LEU A CA 1
ATOM 641 C C . LEU A 1 86 ? 7.196 -1.657 -17.505 1.00 94.56 86 LEU A C 1
ATOM 643 O O . LEU A 1 86 ? 7.382 -1.659 -18.725 1.00 94.56 86 LEU A O 1
ATOM 647 N N . ALA A 1 87 ? 7.740 -0.748 -16.693 1.00 95.44 87 ALA A N 1
ATOM 648 C CA . ALA A 1 87 ? 8.622 0.317 -17.157 1.00 95.44 87 ALA A CA 1
ATOM 649 C C . ALA A 1 87 ? 9.919 -0.241 -17.769 1.00 95.44 87 ALA A C 1
ATOM 651 O O . ALA A 1 87 ? 10.320 0.189 -18.852 1.00 95.44 87 ALA A O 1
ATOM 652 N N . ALA A 1 88 ? 10.532 -1.246 -17.135 1.00 95.75 88 ALA A N 1
ATOM 653 C CA . ALA A 1 88 ? 11.746 -1.892 -17.631 1.00 95.75 88 ALA A CA 1
ATOM 654 C C . ALA A 1 88 ? 11.523 -2.596 -18.981 1.00 95.75 88 ALA A C 1
ATOM 656 O O . ALA A 1 88 ? 12.322 -2.444 -19.905 1.00 95.75 88 ALA A O 1
ATOM 657 N N . LEU A 1 89 ? 10.409 -3.318 -19.138 1.00 96.31 89 LEU A N 1
ATOM 658 C CA . LEU A 1 89 ? 10.058 -3.972 -20.401 1.00 96.31 89 LEU A CA 1
ATOM 659 C C . LEU A 1 89 ? 9.766 -2.960 -21.519 1.00 96.31 89 LEU A C 1
ATOM 661 O O . LEU A 1 89 ? 10.144 -3.189 -22.672 1.00 96.31 89 LEU A O 1
ATOM 665 N N . ALA A 1 90 ? 9.120 -1.836 -21.192 1.00 96.38 90 ALA A N 1
ATOM 666 C CA . ALA A 1 90 ? 8.883 -0.750 -22.138 1.00 96.38 90 ALA A CA 1
ATOM 667 C C . ALA A 1 90 ? 10.199 -0.092 -22.589 1.00 96.38 90 ALA A C 1
ATOM 669 O O . ALA A 1 90 ? 10.394 0.104 -23.791 1.00 96.38 90 ALA A O 1
ATOM 670 N N . ALA A 1 91 ? 11.123 0.166 -21.657 1.00 97.19 91 ALA A N 1
ATOM 671 C CA . ALA A 1 91 ? 12.459 0.681 -21.954 1.00 97.19 91 ALA A CA 1
ATOM 672 C C . ALA A 1 91 ? 13.259 -0.284 -22.841 1.00 97.19 91 ALA A C 1
ATOM 674 O O . ALA A 1 91 ? 13.797 0.116 -23.872 1.00 97.19 91 ALA A O 1
ATOM 675 N N . GLN A 1 92 ? 13.271 -1.578 -22.496 1.00 96.56 92 GLN A N 1
ATOM 676 C CA . GLN A 1 92 ? 13.951 -2.613 -23.278 1.00 96.56 92 GLN A CA 1
ATOM 677 C C . GLN A 1 92 ? 13.412 -2.684 -24.712 1.00 96.56 92 GLN A C 1
ATOM 679 O O . GLN A 1 92 ? 14.184 -2.850 -25.653 1.00 96.56 92 GLN A O 1
ATOM 684 N N . LYS A 1 93 ? 12.093 -2.553 -24.897 1.00 95.69 93 LYS A N 1
ATOM 685 C CA . LYS A 1 93 ? 11.485 -2.542 -26.231 1.00 95.69 93 LYS A CA 1
ATOM 686 C C . LYS A 1 93 ? 11.870 -1.298 -27.035 1.00 95.69 93 LYS A C 1
ATOM 688 O O . LYS A 1 93 ? 12.110 -1.412 -28.233 1.00 95.69 93 LYS A O 1
ATOM 693 N N . GLY A 1 94 ? 11.877 -0.131 -26.397 1.00 95.69 94 GLY A N 1
ATOM 694 C CA . GLY A 1 94 ? 12.181 1.141 -27.049 1.00 95.69 94 GLY A CA 1
ATOM 695 C C . GLY A 1 94 ? 13.674 1.432 -27.219 1.00 95.69 94 GLY A C 1
ATOM 696 O O . GLY A 1 94 ? 14.023 2.376 -27.918 1.00 95.69 94 GLY A O 1
ATOM 697 N N . GLY A 1 95 ? 14.550 0.638 -26.596 1.00 97.25 95 GLY A N 1
ATOM 698 C CA . GLY A 1 95 ? 16.004 0.793 -26.674 1.00 97.25 95 GLY A CA 1
ATOM 699 C C . GLY A 1 95 ? 16.574 1.929 -25.815 1.00 97.25 95 GLY A C 1
ATOM 700 O O . GLY A 1 95 ? 17.755 2.237 -25.939 1.00 97.25 95 GLY A O 1
ATOM 701 N N . SER A 1 96 ? 15.767 2.552 -24.951 1.00 97.06 96 SER A N 1
ATOM 702 C CA . SER A 1 96 ? 16.183 3.647 -24.066 1.00 97.06 96 SER A CA 1
ATOM 703 C C . SER A 1 96 ? 15.316 3.701 -22.805 1.00 97.06 96 SER A C 1
ATOM 705 O O . SER A 1 96 ? 14.137 3.348 -22.831 1.00 97.06 96 SER A O 1
ATOM 707 N N . ALA A 1 97 ? 15.905 4.163 -21.700 1.00 96.56 97 ALA A N 1
ATOM 708 C CA . ALA A 1 97 ? 15.246 4.340 -20.404 1.00 96.56 97 ALA A CA 1
ATOM 709 C C . ALA A 1 97 ? 14.710 5.769 -20.176 1.00 96.56 97 ALA A C 1
ATOM 711 O O . ALA A 1 97 ? 14.306 6.108 -19.065 1.00 96.56 97 ALA A O 1
ATOM 712 N N . ASP A 1 98 ? 14.711 6.626 -21.202 1.00 97.69 98 ASP A N 1
ATOM 713 C CA . ASP A 1 98 ? 14.119 7.959 -21.092 1.00 97.69 98 ASP A CA 1
ATOM 714 C C . ASP A 1 98 ? 12.582 7.898 -21.026 1.00 97.69 98 ASP A C 1
ATOM 716 O O . ASP A 1 98 ? 11.931 7.005 -21.579 1.00 97.69 98 ASP A O 1
ATOM 720 N N . GLY A 1 99 ? 11.988 8.888 -20.354 1.00 96.69 99 GLY A N 1
ATOM 721 C CA . GLY A 1 99 ? 10.548 8.912 -20.098 1.00 96.69 99 GLY A CA 1
ATOM 722 C C . GLY A 1 99 ? 9.684 8.913 -21.364 1.00 96.69 99 GLY A C 1
ATOM 723 O O . GLY A 1 99 ? 8.607 8.318 -21.349 1.00 96.69 99 GLY A O 1
ATOM 724 N N . LYS A 1 100 ? 10.146 9.516 -22.472 1.00 97.81 100 LYS A N 1
ATOM 725 C CA . LYS A 1 100 ? 9.388 9.534 -23.736 1.00 97.81 100 LYS A CA 1
ATOM 726 C C . LYS A 1 100 ? 9.375 8.147 -24.369 1.00 97.81 100 LYS A C 1
ATOM 728 O O . LYS A 1 100 ? 8.317 7.674 -24.783 1.00 97.81 100 LYS A O 1
ATOM 733 N N . THR A 1 101 ? 10.524 7.476 -24.394 1.00 97.19 101 THR A N 1
ATOM 734 C CA . THR A 1 101 ? 10.646 6.110 -24.909 1.00 97.19 101 THR A CA 1
ATOM 735 C C . THR A 1 101 ? 9.799 5.127 -24.103 1.00 97.19 101 THR A C 1
ATOM 737 O O . THR A 1 101 ? 9.054 4.337 -24.690 1.00 97.19 101 THR A O 1
ATOM 740 N N . ILE A 1 102 ? 9.843 5.201 -22.769 1.00 96.88 102 ILE A N 1
ATOM 741 C CA . ILE A 1 102 ? 9.021 4.355 -21.891 1.00 96.88 102 ILE A CA 1
ATOM 742 C C . ILE A 1 102 ? 7.531 4.604 -22.151 1.00 96.88 102 ILE A C 1
ATOM 744 O O . ILE A 1 102 ? 6.792 3.657 -22.431 1.00 96.88 102 ILE A O 1
ATOM 748 N N . GLN A 1 103 ? 7.093 5.868 -22.132 1.00 96.50 103 GLN A N 1
ATOM 749 C CA . GLN A 1 103 ? 5.697 6.245 -22.371 1.00 96.50 103 GLN A CA 1
ATOM 750 C C . GLN A 1 103 ? 5.180 5.707 -23.712 1.00 96.50 103 GLN A C 1
ATOM 752 O O . GLN A 1 103 ? 4.103 5.111 -23.759 1.00 96.50 103 GLN A O 1
ATOM 757 N N . ALA A 1 104 ? 5.955 5.866 -24.789 1.00 96.75 104 ALA A N 1
ATOM 758 C CA . ALA A 1 104 ? 5.578 5.402 -26.123 1.00 96.75 104 ALA A CA 1
ATOM 759 C C . ALA A 1 104 ? 5.407 3.871 -26.201 1.00 96.75 104 ALA A C 1
ATOM 761 O O . ALA A 1 104 ? 4.636 3.372 -27.022 1.00 96.75 104 ALA A O 1
ATOM 762 N N . ASN A 1 105 ? 6.097 3.113 -25.341 1.00 95.88 105 ASN A N 1
ATOM 763 C CA . ASN A 1 105 ? 6.114 1.651 -25.387 1.00 95.88 105 ASN A CA 1
ATOM 764 C C . ASN A 1 105 ? 5.183 0.965 -24.369 1.00 95.88 105 ASN A C 1
ATOM 766 O O . ASN A 1 105 ? 4.784 -0.180 -24.626 1.00 95.88 105 ASN A O 1
ATOM 770 N N . ILE A 1 106 ? 4.768 1.634 -23.282 1.00 94.06 106 ILE A N 1
ATOM 771 C CA . ILE A 1 106 ? 3.847 1.092 -22.255 1.00 94.06 106 ILE A CA 1
ATOM 772 C C . ILE A 1 106 ? 2.572 0.457 -22.847 1.00 94.06 106 ILE A C 1
ATOM 774 O O . ILE A 1 106 ? 2.278 -0.689 -22.492 1.00 94.06 106 ILE A O 1
ATOM 778 N N . PRO A 1 107 ? 1.828 1.090 -23.783 1.00 94.00 107 PRO A N 1
ATOM 779 C CA . PRO A 1 107 ? 0.578 0.517 -24.302 1.00 94.00 107 PRO A CA 1
ATOM 780 C C . PRO A 1 107 ? 0.750 -0.875 -24.922 1.00 94.00 107 PRO A C 1
ATOM 782 O O . PRO A 1 107 ? -0.152 -1.712 -24.880 1.00 94.00 107 PRO A O 1
ATOM 785 N N . SER A 1 108 ? 1.937 -1.150 -25.467 1.00 89.81 108 SER A N 1
ATOM 786 C CA . SER A 1 108 ? 2.251 -2.428 -26.102 1.00 89.81 108 SER A CA 1
ATOM 787 C C . SER A 1 108 ? 2.604 -3.552 -25.121 1.00 89.81 108 SER A C 1
ATOM 789 O O . SER A 1 108 ? 2.624 -4.721 -25.511 1.00 89.81 108 SER A O 1
ATOM 791 N N . MET A 1 109 ? 2.854 -3.227 -23.851 1.00 85.12 109 MET A N 1
ATOM 792 C CA . MET A 1 109 ? 3.140 -4.215 -22.808 1.00 85.12 109 MET A CA 1
ATOM 793 C C . MET A 1 109 ? 1.870 -4.928 -22.325 1.00 85.12 109 MET A C 1
ATOM 795 O O . MET A 1 109 ? 1.921 -6.111 -21.988 1.00 85.12 109 MET A O 1
ATOM 799 N N . ARG A 1 110 ? 0.707 -4.267 -22.438 1.00 69.88 110 ARG A N 1
ATOM 800 C CA . ARG A 1 110 ? -0.622 -4.809 -22.093 1.00 69.88 110 ARG A CA 1
ATOM 801 C C . ARG A 1 110 ? -0.956 -6.124 -22.812 1.00 69.88 110 ARG A C 1
ATOM 803 O O . ARG A 1 110 ? -1.686 -6.947 -22.279 1.00 69.88 110 ARG A O 1
ATOM 810 N N . HIS A 1 111 ? -0.433 -6.338 -24.021 1.00 53.81 111 HIS A N 1
ATOM 811 C CA . HIS A 1 111 ? -0.670 -7.560 -24.808 1.00 53.81 111 HIS A CA 1
ATOM 812 C C . HIS A 1 111 ? 0.390 -8.652 -24.618 1.00 53.81 111 HIS A C 1
ATOM 814 O O . HIS A 1 111 ? 0.195 -9.781 -25.065 1.00 53.81 111 HIS A O 1
ATOM 820 N N . ARG A 1 112 ? 1.536 -8.352 -23.993 1.00 50.22 112 ARG A N 1
ATOM 821 C CA . ARG A 1 112 ? 2.634 -9.326 -23.875 1.00 50.22 112 ARG A CA 1
ATOM 822 C C . ARG A 1 112 ? 2.544 -10.176 -22.607 1.00 50.22 112 ARG A C 1
ATOM 824 O O . ARG A 1 112 ? 3.036 -11.298 -22.628 1.00 50.22 112 ARG A O 1
ATOM 831 N N . MET A 1 113 ? 1.857 -9.696 -21.569 1.00 47.75 113 MET A N 1
ATOM 832 C CA . MET A 1 113 ? 1.634 -10.449 -20.325 1.00 47.75 113 MET A CA 1
ATOM 833 C C . MET A 1 113 ? 0.593 -11.577 -20.452 1.00 47.75 113 MET A C 1
ATOM 835 O O . MET A 1 113 ? 0.661 -12.532 -19.692 1.00 47.75 113 MET A O 1
ATOM 839 N N . GLN A 1 114 ? -0.304 -11.544 -21.447 1.00 43.00 114 GLN A N 1
ATOM 840 C CA . GLN A 1 114 ? -1.298 -12.613 -21.669 1.00 43.00 114 GLN A CA 1
ATOM 841 C C . GLN A 1 114 ? -0.821 -13.740 -22.607 1.00 43.00 114 GLN A C 1
ATOM 843 O O . GLN A 1 114 ? -1.534 -14.714 -22.807 1.00 43.00 114 GLN A O 1
ATOM 848 N N . ARG A 1 115 ? 0.382 -13.646 -23.197 1.00 43.62 115 ARG A N 1
ATOM 849 C CA . ARG A 1 115 ? 0.893 -14.635 -24.173 1.00 43.62 115 ARG A CA 1
ATOM 850 C C . ARG A 1 115 ? 1.872 -15.659 -23.582 1.00 43.62 115 ARG A C 1
ATOM 852 O O . ARG A 1 115 ? 2.743 -16.147 -24.296 1.00 43.62 115 ARG A O 1
ATOM 859 N N . LYS A 1 116 ? 1.762 -15.969 -22.286 1.00 41.81 116 LYS A N 1
ATOM 860 C CA . LYS A 1 116 ? 2.551 -17.033 -21.633 1.00 41.81 116 LYS A CA 1
ATOM 861 C C . LYS A 1 116 ? 1.709 -18.063 -20.867 1.00 41.81 116 LYS A C 1
ATOM 863 O O . LYS A 1 116 ? 2.205 -18.690 -19.939 1.00 41.81 116 LYS A O 1
ATOM 868 N N . SER A 1 117 ? 0.475 -18.293 -21.302 1.00 49.44 117 SER A N 1
ATOM 869 C CA . SER A 1 117 ? -0.343 -19.411 -20.821 1.00 49.44 117 SER A CA 1
ATOM 870 C C . SER A 1 117 ? -1.005 -20.137 -21.994 1.00 49.44 117 SER A C 1
ATOM 872 O O . SER A 1 117 ? -2.073 -19.747 -22.458 1.00 49.44 117 SER A O 1
ATOM 874 N N . GLY A 1 118 ? -0.341 -21.209 -22.436 1.00 32.97 118 GLY A N 1
ATOM 875 C CA . GLY A 1 118 ? -0.942 -22.354 -23.125 1.00 32.97 118 GLY A CA 1
ATOM 876 C C . GLY A 1 118 ? -0.358 -22.689 -24.507 1.00 32.97 118 GLY A C 1
ATOM 877 O O . GLY A 1 118 ? 0.049 -21.770 -25.226 1.00 32.97 118 GLY A O 1
ATOM 878 N N . PRO A 1 119 ? -0.419 -23.966 -24.934 1.00 40.03 119 PRO A N 1
ATOM 879 C CA . PRO A 1 119 ? -0.410 -25.218 -24.161 1.00 40.03 119 PRO A CA 1
ATOM 880 C C . PRO A 1 119 ? 1.013 -25.724 -23.858 1.00 40.03 119 PRO A C 1
ATOM 882 O O . PRO A 1 119 ? 1.946 -25.409 -24.632 1.00 40.03 119 PRO A O 1
#

InterPro domains:
  IPR028082 Periplasmic binding protein-like I [SSF53822] (4-110)

Foldseek 3Di:
DVLQVVLLVVLVVCVVVVHQLLAAEEEQSHPDDCVVRDDPCSNNNYYYDQPDDDDDPVVVVVVVVVVDDCVPPCSCVVVVVVVVVLQVVQCVVQVHSDPVSSVVRSVVVVPVVVPPDDD

Organism: Bifidobacterium breve (NCBI:txid1685)

pLDDT: mean 84.73, std 14.77, range [32.97, 97.81]

Secondary structure (DSSP, 8-state):
-HHHHHHHHHHHHHHHTT--GGG-EE-GGG----TTTS-TTTTTT-EE--SSPPPPHHHHHHHHTT----TT--TTHHHHHHHHHHHHHHHHHHT--SHHHHHHHHHHHTTTTTSS---

Sequence (119 aa):
MIAFDQTKPLLKAFASAGVDTKKLYFVDGNTSDYSSELDAGLLEGSKGTIPGVNPSDDFVKRLESTGVDLKNTTTYGAETYDGIILAALAAQKGGSADGKTIQANIPSMRHRMQRKSGP